Protein AF-A0A8J2ECV4-F1 (afdb_monomer)

InterPro domains:
  IPR008914 Phosphatidylethanolamine-binding protein [PF01161] (31-148)
  IPR035810 Phosphatidylethanolamine-binding protein, eukaryotic [PTHR11362] (4-151)
  IPR035810 Phosphatidylethanolamine-binding protein, eukaryotic [cd00866] (9-151)
  IPR036610 PEBP-like superfamily [G3DSA:3.90.280.10] (1-155)
  IPR036610 PEBP-like superfamily [SSF49777] (5-151)

Mean predicted aligned error: 6.34 Å

Solvent-accessible surface area (backbone atoms only — not comparable to full-atom values): 9700 Å² total; per-residue (Å²): 109,96,61,80,45,86,38,77,42,48,36,23,45,83,91,46,68,63,58,77,53,43,77,50,52,48,81,60,39,63,56,82,62,51,66,54,73,94,68,59,89,96,44,25,27,34,42,42,32,32,30,59,22,73,75,12,54,91,50,62,87,59,45,25,27,58,27,26,32,32,31,58,16,49,83,45,65,89,72,22,50,74,43,28,56,76,48,51,74,76,56,51,88,91,29,47,58,30,42,36,45,35,38,32,30,58,41,92,52,86,71,90,76,85,72,64,42,98,42,80,79,46,55,76,74,21,48,60,33,47,72,50,58,52,29,59,75,70,65,34,66,72,39,55,21,25,40,28,31,25,37,46,61,65,61,97,84,66,93,65,90,86,63,79,77,75,77,77,117

Organism: Cotesia congregata (NCBI:txid51543)

Sequence (169 aa):
MNSAPKDELTVSYGNDKMMMGNNFTLLKTISRPEVSYEFQKDEYYALVLLDADPFSEKCPFGGEFLMWLIVNIRDKVRNGEEIVGYQCPFPLPGTGTHRYPILLYKQPKKISFDERSDSPFDIDSRLFFSVKSFAKKYNLDDPIAGNYFTVGFNLPFFNGNFNITELLQ

Radius of gyration: 15.91 Å; Cα contacts (8 Å, |Δi|>4): 360; chains: 1; bounding box: 41×34×40 Å

Secondary structure (DSSP, 8-state):
--S--SEE-EEEETTEEP-TT-B--GGGGSSPPEEE----TT-EEEEEEEES-SS-TT--TT-BEEEEEEEEESSSGGGSEEEE------PPTTS-EEEEEEEEEEESS--------SSTT-HHHHTTB-HHHHHHHTT--S-SEEEEEEEE---TT--S---GGGG--

Structure (mmCIF, N/CA/C/O backbone):
data_AF-A0A8J2ECV4-F1
#
_entry.id   AF-A0A8J2ECV4-F1
#
loop_
_atom_site.group_PDB
_atom_site.id
_atom_site.type_symbol
_atom_site.label_atom_id
_atom_site.label_alt_id
_atom_site.label_comp_id
_atom_site.label_asym_id
_atom_site.label_entity_id
_atom_site.label_seq_id
_atom_site.pdbx_PDB_ins_code
_atom_site.Cartn_x
_atom_site.Cartn_y
_atom_site.Cartn_z
_atom_site.occupancy
_atom_site.B_iso_or_equiv
_atom_site.auth_seq_id
_atom_site.auth_comp_id
_atom_site.auth_asym_id
_atom_site.auth_atom_id
_atom_site.pdbx_PDB_model_num
ATOM 1 N N . MET A 1 1 ? -10.250 -9.576 -3.693 1.00 50.84 1 MET A N 1
ATOM 2 C CA . MET A 1 1 ? -11.366 -8.624 -3.844 1.00 50.84 1 MET A CA 1
ATOM 3 C C . MET A 1 1 ? -12.555 -9.327 -4.456 1.00 50.84 1 MET A C 1
ATOM 5 O O . MET A 1 1 ? -12.343 -10.167 -5.326 1.00 50.84 1 MET A O 1
ATOM 9 N N . ASN A 1 2 ? -13.763 -8.990 -4.007 1.00 53.84 2 ASN A N 1
ATOM 10 C CA . ASN A 1 2 ? -14.971 -9.222 -4.801 1.00 53.84 2 ASN A CA 1
ATOM 11 C C . ASN A 1 2 ? -15.468 -7.918 -5.468 1.00 53.84 2 ASN A C 1
ATOM 13 O O . ASN A 1 2 ? -16.342 -7.996 -6.326 1.00 53.84 2 ASN A O 1
ATOM 17 N N . SER A 1 3 ? -14.869 -6.757 -5.145 1.00 68.75 3 SER A N 1
ATOM 18 C CA . SER A 1 3 ? -15.278 -5.438 -5.658 1.00 68.75 3 SER A CA 1
ATOM 19 C C . SER A 1 3 ? -14.100 -4.456 -5.730 1.00 68.75 3 SER A C 1
ATOM 21 O O . SER A 1 3 ? -13.227 -4.499 -4.864 1.00 68.75 3 SER A O 1
ATOM 23 N N . ALA A 1 4 ? -14.085 -3.555 -6.720 1.00 77.81 4 ALA A N 1
ATOM 24 C CA . ALA A 1 4 ? -13.216 -2.371 -6.716 1.00 77.81 4 ALA A CA 1
ATOM 25 C C . ALA A 1 4 ? -13.640 -1.387 -5.601 1.00 77.81 4 ALA A C 1
ATOM 27 O O . ALA A 1 4 ? -14.829 -1.368 -5.259 1.00 77.81 4 ALA A O 1
ATOM 28 N N . PRO A 1 5 ? -12.718 -0.577 -5.040 1.00 84.56 5 PRO A N 1
ATOM 29 C CA . PRO A 1 5 ? -13.085 0.472 -4.094 1.00 84.56 5 PRO A CA 1
ATOM 30 C C . PRO A 1 5 ? -14.081 1.448 -4.725 1.00 84.56 5 PRO A C 1
ATOM 32 O O . PRO A 1 5 ? -14.026 1.703 -5.929 1.00 84.56 5 PRO A O 1
ATOM 35 N N . LYS A 1 6 ? -14.993 1.985 -3.912 1.00 79.94 6 LYS A N 1
ATOM 36 C CA . LYS A 1 6 ? -16.003 2.945 -4.383 1.00 79.94 6 LYS A CA 1
ATOM 37 C C . LYS A 1 6 ? -15.462 4.368 -4.436 1.00 79.94 6 LYS A C 1
ATOM 39 O O . LYS A 1 6 ? -15.848 5.115 -5.331 1.00 79.94 6 LYS A O 1
ATOM 44 N N . ASP A 1 7 ? -14.558 4.694 -3.517 1.00 93.12 7 ASP A N 1
ATOM 45 C CA . ASP A 1 7 ? -13.970 6.020 -3.402 1.00 93.12 7 ASP A CA 1
ATOM 46 C C . ASP A 1 7 ? -12.526 6.040 -3.919 1.00 93.12 7 ASP A C 1
ATOM 48 O O . ASP A 1 7 ? -11.789 5.049 -3.865 1.00 93.12 7 ASP A O 1
ATOM 52 N N . GLU A 1 8 ? -12.106 7.194 -4.431 1.00 94.50 8 GLU A N 1
ATOM 53 C CA . GLU A 1 8 ? -10.734 7.407 -4.878 1.00 94.50 8 GLU A CA 1
ATOM 54 C C . GLU A 1 8 ? -9.860 7.885 -3.715 1.00 94.50 8 GLU A C 1
ATOM 56 O O . GLU A 1 8 ? -10.163 8.872 -3.042 1.00 94.50 8 GLU A O 1
ATOM 61 N N . LEU A 1 9 ? -8.731 7.210 -3.503 1.00 96.31 9 LEU A N 1
ATOM 62 C CA . LEU A 1 9 ? -7.729 7.643 -2.535 1.00 96.31 9 LEU A CA 1
ATOM 63 C C . LEU A 1 9 ? -6.909 8.806 -3.111 1.00 96.31 9 LEU A C 1
ATOM 65 O O . LEU A 1 9 ? -6.387 8.714 -4.227 1.00 96.31 9 LEU A O 1
ATOM 69 N N . THR A 1 10 ? -6.742 9.886 -2.343 1.00 97.62 10 THR A N 1
ATOM 70 C CA . THR A 1 10 ? -5.900 11.010 -2.767 1.00 97.62 10 THR A CA 1
ATOM 71 C C . THR A 1 10 ? -4.447 10.711 -2.435 1.00 97.62 10 THR A C 1
ATOM 73 O O . THR A 1 10 ? -4.069 10.607 -1.270 1.00 97.62 10 THR A O 1
ATOM 76 N N . VAL A 1 11 ? -3.635 10.567 -3.481 1.00 97.75 11 VAL A N 1
ATOM 77 C CA . VAL A 1 11 ? -2.222 10.198 -3.376 1.00 97.75 11 VAL A CA 1
ATOM 78 C C . VAL A 1 11 ? -1.387 11.125 -4.249 1.00 97.75 11 VAL A C 1
ATOM 80 O O . VAL A 1 11 ? -1.782 11.418 -5.379 1.00 97.75 11 VAL A O 1
ATOM 83 N N . SER A 1 12 ? -0.238 11.582 -3.757 1.00 97.56 12 SER A N 1
ATOM 84 C CA . SER A 1 12 ? 0.703 12.388 -4.536 1.00 97.56 12 SER A CA 1
ATOM 85 C C . SER A 1 12 ? 2.156 11.994 -4.294 1.00 97.56 12 SER A C 1
ATOM 87 O O . SER A 1 12 ? 2.568 11.684 -3.178 1.00 97.56 12 SER A O 1
ATOM 89 N N . TYR A 1 13 ? 2.954 12.048 -5.356 1.00 95.50 13 TYR A N 1
ATOM 90 C CA . TYR A 1 13 ? 4.409 11.973 -5.279 1.00 95.50 13 TYR A CA 1
ATOM 91 C C . TYR A 1 13 ? 4.969 13.382 -5.490 1.00 95.50 13 TYR A C 1
ATOM 93 O O . TYR A 1 13 ? 5.028 13.891 -6.613 1.00 95.50 13 TYR A O 1
ATOM 101 N N . GLY A 1 14 ? 5.339 14.055 -4.397 1.00 93.06 14 GLY A N 1
ATOM 102 C CA . GLY A 1 14 ? 5.623 15.491 -4.423 1.00 93.06 14 GLY A CA 1
ATOM 103 C C . GLY A 1 14 ? 4.392 16.278 -4.887 1.00 93.06 14 GLY A C 1
ATOM 104 O O . GLY A 1 14 ? 3.307 16.109 -4.342 1.00 93.06 14 GLY A O 1
ATOM 105 N N . ASN A 1 15 ? 4.551 17.102 -5.925 1.00 93.62 15 ASN A N 1
ATOM 106 C CA . ASN A 1 15 ? 3.466 17.932 -6.464 1.00 93.62 15 ASN A CA 1
ATOM 107 C C . ASN A 1 15 ? 2.537 17.197 -7.447 1.00 93.62 15 ASN A C 1
ATOM 109 O O . ASN A 1 15 ? 1.534 17.768 -7.870 1.00 93.62 15 ASN A O 1
ATOM 113 N N . ASP A 1 16 ? 2.859 15.957 -7.826 1.00 95.31 16 ASP A N 1
ATOM 114 C CA . ASP A 1 16 ? 2.119 15.252 -8.870 1.00 95.31 16 ASP A CA 1
ATOM 115 C C . ASP A 1 16 ? 1.118 14.287 -8.242 1.00 95.31 16 ASP A C 1
ATOM 117 O O . ASP A 1 16 ? 1.485 13.371 -7.500 1.00 95.31 16 ASP A O 1
ATOM 121 N N . LYS A 1 17 ? -0.160 14.492 -8.558 1.00 96.38 17 LYS A N 1
ATOM 122 C CA . LYS A 1 17 ? -1.257 13.661 -8.068 1.00 96.38 17 LYS A CA 1
ATOM 123 C C . LYS A 1 17 ? -1.346 12.356 -8.863 1.00 96.38 17 LYS A C 1
ATOM 125 O O . LYS A 1 17 ? -1.176 12.341 -10.081 1.00 96.38 17 LYS A O 1
ATOM 130 N N . MET A 1 18 ? -1.661 11.270 -8.172 1.00 96.19 18 MET A N 1
ATOM 131 C CA . MET A 1 18 ? -2.105 10.023 -8.778 1.00 96.19 18 MET A CA 1
ATOM 132 C C . MET A 1 18 ? -3.511 10.194 -9.369 1.00 96.19 18 MET A C 1
ATOM 134 O O . MET A 1 18 ? -4.393 10.772 -8.736 1.00 96.19 18 MET A O 1
ATOM 138 N N . MET A 1 19 ? -3.700 9.717 -10.594 1.00 94.00 19 MET A N 1
ATOM 139 C CA . MET A 1 19 ? -4.928 9.833 -11.378 1.00 94.00 19 MET A CA 1
ATOM 140 C C . MET A 1 19 ? -5.182 8.502 -12.089 1.00 94.00 19 MET A C 1
ATOM 142 O O . MET A 1 19 ? -4.874 8.374 -13.274 1.00 94.00 19 MET A O 1
ATOM 146 N N . MET A 1 20 ? -5.674 7.506 -11.347 1.00 93.06 20 MET A N 1
ATOM 147 C CA . MET A 1 20 ? -6.182 6.219 -11.844 1.00 93.06 20 MET A CA 1
ATOM 148 C C . MET A 1 20 ? -5.454 5.684 -13.088 1.00 93.06 20 MET A C 1
ATOM 150 O O . MET A 1 20 ? -6.014 5.611 -14.183 1.00 93.06 20 MET A O 1
ATOM 154 N N . GLY A 1 21 ? -4.192 5.297 -12.901 1.00 93.69 21 GLY A N 1
ATOM 155 C CA . GLY A 1 21 ? -3.360 4.657 -13.922 1.00 93.69 21 GLY A CA 1
ATOM 156 C C . GLY A 1 21 ? -2.353 5.568 -14.616 1.00 93.69 21 GLY A C 1
ATOM 157 O O . GLY A 1 21 ? -1.611 5.090 -15.477 1.00 93.69 21 GLY A O 1
ATOM 158 N N . ASN A 1 22 ? -2.267 6.847 -14.237 1.00 95.50 22 ASN A N 1
ATOM 159 C CA . ASN A 1 22 ? -1.218 7.726 -14.748 1.00 95.50 22 ASN A CA 1
ATOM 160 C C . ASN A 1 22 ? 0.183 7.141 -14.494 1.00 95.50 22 ASN A C 1
ATOM 162 O O . ASN A 1 22 ? 0.430 6.432 -13.515 1.00 95.50 22 ASN A O 1
ATOM 166 N N . ASN A 1 23 ? 1.102 7.438 -15.409 1.00 95.56 23 ASN A N 1
ATOM 167 C CA . ASN A 1 23 ? 2.467 6.949 -15.322 1.00 95.56 23 ASN A CA 1
ATOM 168 C C . ASN A 1 23 ? 3.315 7.845 -14.414 1.00 95.56 23 ASN A C 1
ATOM 170 O O . ASN A 1 23 ? 3.256 9.072 -14.516 1.00 95.56 23 ASN A O 1
ATOM 174 N N . PHE A 1 24 ? 4.142 7.220 -13.580 1.00 94.62 24 PHE A N 1
ATOM 175 C CA . PHE A 1 24 ? 5.229 7.877 -12.866 1.00 94.62 24 PHE A CA 1
ATOM 176 C C . PHE A 1 24 ? 6.582 7.314 -13.305 1.00 94.62 24 PHE A C 1
ATOM 178 O O . PHE A 1 24 ? 6.702 6.162 -13.719 1.00 94.62 24 PHE A O 1
ATOM 185 N N . THR A 1 25 ? 7.625 8.136 -13.188 1.00 91.00 25 THR A N 1
ATOM 186 C CA . THR A 1 25 ? 9.007 7.688 -13.389 1.00 91.00 25 THR A CA 1
ATOM 187 C C . THR A 1 25 ? 9.560 7.060 -12.112 1.00 91.00 25 THR A C 1
ATOM 189 O O . THR A 1 25 ? 9.172 7.450 -11.011 1.00 91.00 25 THR A O 1
ATOM 192 N N . LEU A 1 26 ? 10.536 6.155 -12.253 1.00 89.62 26 LEU A N 1
ATOM 193 C CA . LEU A 1 26 ? 11.223 5.510 -11.122 1.00 89.62 26 LEU A CA 1
ATOM 194 C C . LEU A 1 26 ? 11.724 6.530 -10.091 1.00 89.62 26 LEU A C 1
ATOM 196 O O . LEU A 1 26 ? 11.492 6.390 -8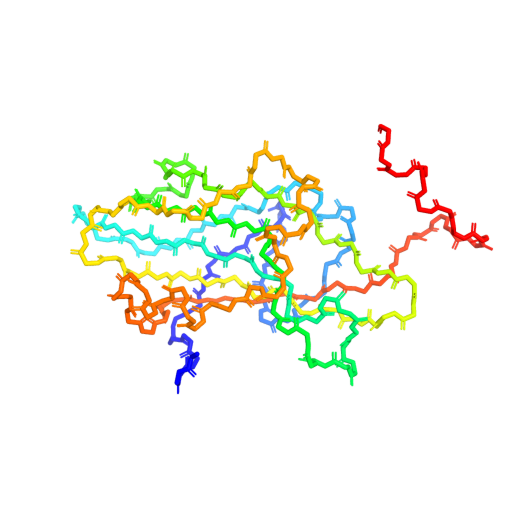.893 1.00 89.62 26 LEU A O 1
ATOM 200 N N . LEU A 1 27 ? 12.360 7.604 -10.573 1.00 89.81 27 LEU A N 1
ATOM 201 C CA . LEU A 1 27 ? 12.911 8.665 -9.726 1.00 89.81 27 LEU A CA 1
ATOM 202 C C . LEU A 1 27 ? 11.832 9.384 -8.911 1.00 89.81 27 LEU A C 1
ATOM 204 O O . LEU A 1 27 ? 12.072 9.773 -7.770 1.00 89.81 27 LEU A O 1
ATOM 208 N N . LYS A 1 28 ? 10.635 9.551 -9.481 1.00 91.75 28 LYS A N 1
ATOM 209 C CA . LYS A 1 28 ? 9.514 10.209 -8.804 1.00 91.75 28 LYS A CA 1
ATOM 210 C C . LYS A 1 28 ? 9.000 9.388 -7.624 1.00 91.75 28 LYS A C 1
ATOM 212 O O . LYS A 1 28 ? 8.504 9.957 -6.657 1.00 91.75 28 LYS A O 1
ATOM 217 N N . THR A 1 29 ? 9.149 8.070 -7.703 1.00 93.75 29 THR A N 1
ATOM 218 C CA . THR A 1 29 ? 8.605 7.114 -6.740 1.00 93.75 29 THR A CA 1
ATOM 219 C C . THR A 1 29 ? 9.640 6.606 -5.736 1.00 93.75 29 THR A C 1
ATOM 221 O O . THR A 1 29 ? 9.330 5.701 -4.966 1.00 93.75 29 THR A O 1
ATOM 224 N N . ILE A 1 30 ? 10.858 7.166 -5.710 1.00 92.06 30 ILE A N 1
ATOM 225 C CA . ILE A 1 30 ? 11.890 6.818 -4.711 1.00 92.06 30 ILE A CA 1
ATOM 226 C C . ILE A 1 30 ? 11.375 7.085 -3.294 1.00 92.06 30 ILE A C 1
ATOM 228 O O . ILE A 1 30 ? 11.494 6.240 -2.408 1.00 92.06 30 ILE A O 1
ATOM 232 N N . SER A 1 31 ? 10.781 8.258 -3.088 1.00 93.19 31 SER A N 1
ATOM 233 C CA . SER A 1 31 ? 10.201 8.648 -1.806 1.00 93.19 31 SER A CA 1
ATOM 234 C C . SER A 1 31 ? 8.765 8.156 -1.679 1.00 93.19 31 SER A C 1
ATOM 236 O O . SER A 1 31 ? 8.048 8.035 -2.671 1.00 93.19 31 SER A O 1
ATOM 238 N N . ARG A 1 32 ? 8.334 7.926 -0.436 1.00 95.50 32 ARG A N 1
ATOM 239 C CA . ARG A 1 32 ? 6.950 7.562 -0.098 1.00 95.50 32 ARG A CA 1
ATOM 240 C C . ARG A 1 32 ? 5.978 8.629 -0.618 1.00 95.50 32 ARG A C 1
ATOM 242 O O . ARG A 1 32 ? 6.305 9.816 -0.520 1.00 95.50 32 ARG A O 1
ATOM 249 N N . PRO A 1 33 ? 4.792 8.242 -1.111 1.00 97.00 33 PRO A N 1
ATOM 250 C CA . PRO A 1 33 ? 3.783 9.215 -1.479 1.00 97.00 33 PRO A CA 1
ATOM 251 C C . PRO A 1 33 ? 3.143 9.846 -0.238 1.00 97.00 33 PRO A C 1
ATOM 253 O O . PRO A 1 33 ? 3.094 9.249 0.843 1.00 97.00 33 PRO A O 1
ATOM 256 N N . GLU A 1 34 ? 2.587 11.037 -0.412 1.00 97.62 34 GLU A N 1
ATOM 257 C CA . GLU A 1 34 ? 1.624 11.591 0.528 1.00 97.62 34 GLU A CA 1
ATOM 258 C C . GLU A 1 34 ? 0.249 10.996 0.237 1.00 97.62 34 GLU A C 1
ATOM 260 O O . GLU A 1 34 ? -0.154 10.864 -0.917 1.00 97.62 34 GLU A O 1
ATOM 265 N N . VAL A 1 35 ? -0.466 10.615 1.294 1.00 97.88 35 VAL A N 1
ATOM 266 C CA . VAL A 1 35 ? -1.779 9.977 1.197 1.00 97.88 35 VAL A CA 1
ATOM 267 C C . VAL A 1 35 ? -2.740 10.699 2.126 1.00 97.88 35 VAL A C 1
ATOM 269 O O . VAL A 1 35 ? -2.463 10.857 3.320 1.00 97.88 35 VAL A O 1
ATOM 272 N N . SER A 1 36 ? -3.880 11.109 1.583 1.00 95.69 36 SER A N 1
ATOM 273 C CA . SER A 1 36 ? -4.981 11.707 2.326 1.00 95.69 36 SER A CA 1
ATOM 274 C C . SER A 1 36 ? -6.295 10.999 2.013 1.00 95.69 36 SER A C 1
ATOM 276 O O . SER A 1 36 ? -6.538 10.515 0.905 1.00 95.69 36 SER A O 1
ATOM 278 N N . TYR A 1 37 ? -7.130 10.900 3.040 1.00 95.44 37 TYR A N 1
ATOM 279 C CA . TYR A 1 37 ? -8.419 10.231 2.993 1.00 95.44 37 TYR A CA 1
ATOM 280 C C . TYR A 1 37 ? -9.345 10.830 4.050 1.00 95.44 37 TYR A C 1
ATOM 282 O O . TYR A 1 37 ? -8.887 11.451 5.014 1.00 95.44 37 TYR A O 1
ATOM 290 N N . GLU A 1 38 ? -10.648 10.650 3.866 1.00 94.38 38 GLU A N 1
ATOM 291 C CA . GLU A 1 38 ? -11.629 11.003 4.886 1.00 94.38 38 GLU A CA 1
ATOM 292 C C . GLU A 1 38 ? -11.640 9.932 5.976 1.00 94.38 38 GLU A C 1
ATOM 294 O O . GLU A 1 38 ? -11.831 8.748 5.700 1.00 94.38 38 GLU A O 1
ATOM 299 N N . PHE A 1 39 ? -11.425 10.349 7.221 1.00 94.44 39 PHE A N 1
ATOM 300 C CA . PHE A 1 39 ? -11.404 9.455 8.372 1.00 94.44 39 PHE A CA 1
ATOM 301 C C . PHE A 1 39 ? -12.473 9.846 9.382 1.00 94.44 39 PHE A C 1
ATOM 303 O O . PHE A 1 39 ? -12.838 11.016 9.528 1.00 94.44 39 PHE A O 1
ATOM 310 N N . GLN A 1 40 ? -12.947 8.854 10.123 1.00 95.69 40 GLN A N 1
ATOM 311 C CA . GLN A 1 40 ? -13.829 9.059 11.259 1.00 95.69 40 GLN A CA 1
ATOM 312 C C . GLN A 1 40 ? -13.018 8.976 12.549 1.00 95.69 40 GLN A C 1
ATOM 314 O O . GLN A 1 40 ? -12.035 8.238 12.663 1.00 95.69 40 GLN A O 1
ATOM 319 N N . LYS A 1 41 ? -13.422 9.774 13.537 1.00 93.81 41 LYS A N 1
ATOM 320 C CA . LYS A 1 41 ? -12.780 9.769 14.848 1.00 93.81 41 LYS A CA 1
ATOM 321 C C . LYS A 1 41 ? -12.918 8.379 15.481 1.00 93.81 41 LYS A C 1
ATOM 323 O O . LYS A 1 41 ? -13.972 7.764 15.387 1.00 93.81 41 LYS A O 1
ATOM 328 N N . ASP A 1 42 ? -11.855 7.930 16.146 1.00 91.81 42 ASP A N 1
ATOM 329 C CA . ASP A 1 42 ? -11.788 6.660 16.884 1.00 91.81 42 ASP A CA 1
ATOM 330 C C . ASP A 1 42 ? -11.860 5.386 16.012 1.00 91.81 42 ASP A C 1
ATOM 332 O O . ASP A 1 42 ? -11.940 4.277 16.541 1.00 91.81 42 ASP A O 1
ATOM 336 N N . GLU A 1 43 ? -11.740 5.522 14.688 1.00 96.62 43 GLU A N 1
ATOM 337 C CA . GLU A 1 43 ? -11.616 4.396 13.757 1.00 96.62 43 GLU A CA 1
ATOM 338 C C . GLU A 1 43 ? -10.159 4.073 13.412 1.00 96.62 43 GLU A C 1
ATOM 340 O O . GLU A 1 43 ? -9.246 4.877 13.622 1.00 96.62 43 GLU A O 1
ATOM 345 N N . TYR A 1 44 ? -9.953 2.866 12.884 1.00 98.00 44 TYR A N 1
ATOM 346 C CA . TYR A 1 44 ? -8.652 2.360 12.469 1.00 98.00 44 TYR A CA 1
ATOM 347 C C . TYR A 1 44 ? -8.674 1.973 10.994 1.00 98.00 44 TYR A C 1
ATOM 349 O O . TYR A 1 44 ? -9.664 1.426 10.507 1.00 98.00 44 TYR A O 1
ATOM 357 N N . TYR A 1 45 ? -7.560 2.194 10.305 1.00 98.12 45 TYR A N 1
ATOM 358 C CA . TYR A 1 45 ? -7.412 1.900 8.885 1.00 98.12 45 TYR A CA 1
ATOM 359 C C . TYR A 1 45 ? -6.091 1.188 8.593 1.00 98.12 45 TYR A C 1
ATOM 361 O O . TYR A 1 45 ? -5.107 1.353 9.319 1.00 98.12 45 TYR A O 1
ATOM 369 N N . ALA A 1 46 ? -6.084 0.428 7.500 1.00 98.00 46 ALA A N 1
ATOM 370 C CA . ALA A 1 46 ? -4.898 -0.187 6.924 1.00 98.00 46 ALA A CA 1
ATOM 371 C C . ALA A 1 46 ? -4.705 0.289 5.481 1.00 98.00 46 ALA A C 1
ATOM 373 O O . ALA A 1 46 ? -5.642 0.272 4.685 1.00 98.00 46 ALA A O 1
ATOM 374 N N . LEU A 1 47 ? -3.487 0.705 5.155 1.00 98.19 47 LEU A N 1
ATOM 375 C CA . LEU A 1 47 ? -3.057 1.115 3.828 1.00 98.19 47 LEU A CA 1
ATOM 376 C C . LEU A 1 47 ? -2.121 0.052 3.256 1.00 98.19 47 LEU A C 1
ATOM 378 O O . LEU A 1 47 ? -1.133 -0.311 3.896 1.00 98.19 47 LEU A O 1
ATOM 382 N N . VAL A 1 48 ? -2.417 -0.403 2.042 1.00 97.81 48 VAL A N 1
ATOM 383 C CA . VAL A 1 48 ? -1.646 -1.429 1.335 1.00 97.81 48 VAL A CA 1
ATOM 384 C C . VAL A 1 48 ? -1.244 -0.893 -0.034 1.00 97.81 48 VAL A C 1
ATOM 386 O O . VAL A 1 48 ? -2.116 -0.503 -0.804 1.00 97.81 48 VAL A O 1
ATOM 389 N N . LEU A 1 49 ? 0.051 -0.889 -0.351 1.00 97.75 49 LEU A N 1
ATOM 390 C CA . LEU A 1 49 ? 0.569 -0.669 -1.705 1.00 97.75 49 LEU A CA 1
ATOM 391 C C . LEU A 1 49 ? 1.160 -1.975 -2.226 1.00 97.75 49 LEU A C 1
ATOM 393 O O . LEU A 1 49 ? 1.939 -2.629 -1.528 1.00 97.75 49 LEU A O 1
ATOM 397 N N . LEU A 1 50 ? 0.821 -2.324 -3.461 1.00 96.44 50 LEU A N 1
ATOM 398 C CA . LEU A 1 50 ? 1.227 -3.573 -4.097 1.00 96.44 50 LEU A CA 1
ATOM 399 C C . LEU A 1 50 ? 1.895 -3.297 -5.443 1.00 96.44 50 LEU A C 1
ATOM 401 O O . LEU A 1 50 ? 1.621 -2.272 -6.058 1.00 96.44 50 LEU A O 1
ATOM 405 N N . ASP A 1 51 ? 2.715 -4.230 -5.914 1.00 95.31 51 ASP A N 1
ATOM 406 C CA . ASP A 1 51 ? 2.954 -4.448 -7.342 1.00 95.31 51 ASP A CA 1
ATOM 407 C C . ASP A 1 51 ? 2.029 -5.589 -7.782 1.00 95.31 51 ASP A C 1
ATOM 409 O O . ASP A 1 51 ? 2.110 -6.702 -7.252 1.00 95.31 51 ASP A O 1
ATOM 413 N N . ALA A 1 52 ? 1.105 -5.297 -8.695 1.00 94.06 52 ALA A N 1
ATOM 414 C CA . ALA A 1 52 ? 0.155 -6.278 -9.216 1.00 94.06 52 ALA A CA 1
ATOM 415 C C . ALA A 1 52 ? 0.754 -7.162 -10.321 1.00 94.06 52 ALA A C 1
ATOM 417 O O . ALA A 1 52 ? 0.131 -8.148 -10.712 1.00 94.06 52 ALA A O 1
ATOM 418 N N . ASP A 1 53 ? 1.935 -6.808 -10.830 1.00 92.69 53 ASP A N 1
ATOM 419 C CA . ASP A 1 53 ? 2.559 -7.423 -11.995 1.00 92.69 53 ASP A CA 1
ATOM 420 C C . ASP A 1 53 ? 4.032 -7.818 -11.730 1.0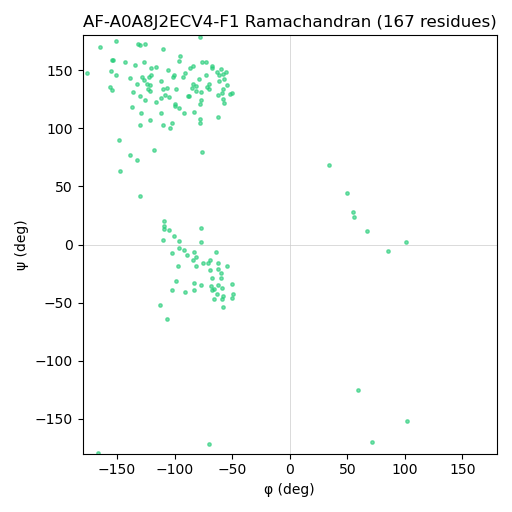0 92.69 53 ASP A C 1
ATOM 422 O O . ASP A 1 53 ? 4.865 -7.655 -12.622 1.00 92.69 53 ASP A O 1
ATOM 426 N N . PRO A 1 54 ? 4.404 -8.382 -10.557 1.00 87.56 54 PRO A N 1
ATOM 427 C CA . PRO A 1 54 ? 5.797 -8.420 -10.087 1.00 87.56 54 PRO A CA 1
ATOM 428 C C . PRO A 1 54 ? 6.769 -9.202 -10.984 1.00 87.56 54 PRO A C 1
ATOM 430 O O . PRO A 1 54 ? 7.976 -8.975 -10.929 1.00 87.56 54 PRO A O 1
ATOM 433 N N . PHE A 1 55 ? 6.263 -10.109 -11.824 1.00 86.12 55 PHE A N 1
ATOM 434 C CA . PHE A 1 55 ? 7.069 -10.857 -12.795 1.00 86.12 55 PHE A CA 1
ATOM 435 C C . PHE A 1 55 ? 6.939 -10.318 -14.222 1.00 86.12 55 PHE A C 1
ATOM 437 O O . PHE A 1 55 ? 7.913 -10.310 -14.972 1.00 86.12 55 PHE A O 1
ATOM 444 N N . SER A 1 56 ? 5.733 -9.918 -14.621 1.00 80.62 56 SER A N 1
ATOM 445 C CA . SER A 1 56 ? 5.453 -9.235 -15.880 1.00 80.62 56 SER A CA 1
ATOM 446 C C . SER A 1 56 ? 3.981 -8.854 -15.945 1.00 80.62 56 SER A C 1
ATOM 448 O O . SER A 1 56 ? 3.117 -9.643 -15.562 1.00 80.62 56 SER A O 1
ATOM 450 N N . GLU A 1 57 ? 3.700 -7.730 -16.600 1.00 78.69 57 GLU A N 1
ATOM 451 C CA . GLU A 1 57 ? 2.353 -7.322 -17.021 1.00 78.69 57 GLU A CA 1
ATOM 452 C C . GLU A 1 57 ? 1.606 -8.435 -17.787 1.00 78.69 57 GLU A C 1
ATOM 454 O O . GLU A 1 57 ? 0.391 -8.589 -17.683 1.00 78.69 57 GLU A O 1
ATOM 459 N N . LYS A 1 58 ? 2.336 -9.253 -18.559 1.00 78.12 58 LYS A N 1
ATOM 460 C CA . LYS A 1 58 ? 1.766 -10.325 -19.393 1.00 78.12 58 LYS A CA 1
ATOM 461 C C . LYS A 1 58 ? 1.642 -11.666 -18.667 1.00 78.12 58 LYS A C 1
ATOM 463 O O . LYS A 1 58 ? 1.056 -12.594 -19.223 1.00 78.12 58 LYS A O 1
ATOM 468 N N . CYS A 1 59 ? 2.207 -11.793 -17.466 1.00 69.69 59 CYS A N 1
ATOM 469 C CA . CYS A 1 59 ? 2.266 -13.047 -16.716 1.00 69.69 59 CYS A CA 1
ATOM 470 C C . CYS A 1 59 ? 1.839 -12.835 -15.249 1.00 69.69 59 CYS A C 1
ATOM 472 O O . CYS A 1 59 ? 2.671 -12.902 -14.344 1.00 69.69 59 CYS A O 1
ATOM 474 N N . PRO A 1 60 ? 0.536 -12.625 -14.982 1.00 64.31 60 PRO A N 1
ATOM 475 C CA . PRO A 1 60 ? 0.024 -12.306 -13.644 1.00 64.31 60 PRO A CA 1
ATOM 476 C C . PRO A 1 60 ? -0.067 -13.525 -12.699 1.00 64.31 60 PRO A C 1
ATOM 478 O O . PRO A 1 60 ? -0.740 -13.478 -11.674 1.00 64.31 60 PRO A O 1
ATOM 481 N N . PHE A 1 61 ? 0.562 -14.656 -13.031 1.00 62.16 61 PHE A N 1
ATOM 482 C CA . PHE A 1 61 ? 0.358 -15.940 -12.342 1.00 62.16 61 PHE A CA 1
ATOM 483 C C . PHE A 1 61 ? 1.066 -16.060 -10.977 1.00 62.16 61 PHE A C 1
ATOM 485 O O . PHE A 1 61 ? 0.990 -17.110 -10.344 1.00 62.16 61 PHE A O 1
ATOM 492 N N . GLY A 1 6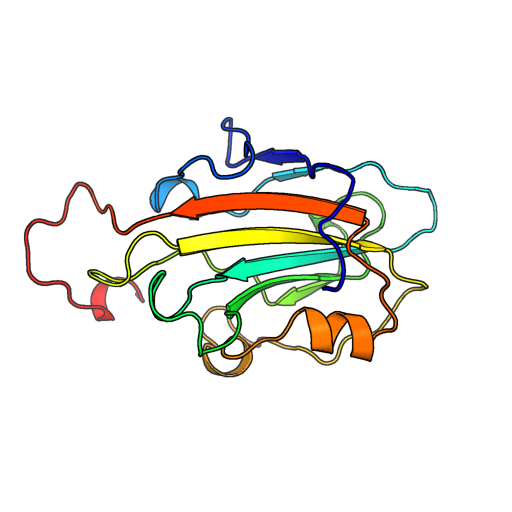2 ? 1.749 -15.009 -10.514 1.00 64.94 62 GLY A N 1
ATOM 493 C CA . GLY A 1 62 ? 2.656 -15.051 -9.363 1.00 64.94 62 GLY A CA 1
ATOM 494 C C . GLY A 1 62 ? 2.182 -14.338 -8.093 1.00 64.94 62 GLY A C 1
ATOM 495 O O . GLY A 1 62 ? 2.991 -14.127 -7.198 1.00 64.94 62 GLY A O 1
ATOM 496 N N . GLY A 1 63 ? 0.906 -13.955 -7.995 1.00 82.81 63 GLY A N 1
ATOM 497 C CA . GLY A 1 63 ? 0.420 -13.144 -6.872 1.00 82.81 63 GLY A CA 1
ATOM 498 C C . GLY A 1 63 ? 0.922 -11.699 -6.923 1.00 82.81 63 GLY A C 1
ATOM 499 O O . GLY A 1 63 ? 1.468 -11.256 -7.933 1.00 82.81 63 GLY A O 1
ATOM 500 N N . GLU A 1 64 ? 0.701 -10.963 -5.838 1.00 92.31 64 GLU A N 1
ATOM 501 C CA . GLU A 1 64 ? 1.139 -9.574 -5.705 1.00 92.31 64 GLU A CA 1
ATOM 502 C C . GLU A 1 64 ? 2.479 -9.499 -4.957 1.00 92.31 64 GLU A C 1
ATOM 504 O O . GLU A 1 64 ? 2.831 -10.402 -4.195 1.00 92.31 64 GLU A O 1
ATOM 509 N N . PHE A 1 65 ? 3.219 -8.406 -5.133 1.00 93.38 65 PHE A N 1
ATOM 510 C CA . PHE A 1 65 ? 4.356 -8.087 -4.269 1.00 93.38 65 PHE A CA 1
ATOM 511 C C . PHE A 1 65 ? 3.980 -6.962 -3.308 1.00 93.38 65 PHE A C 1
ATOM 513 O O . PHE A 1 65 ? 3.506 -5.905 -3.728 1.00 93.38 65 PHE A O 1
ATOM 520 N N . LEU A 1 66 ? 4.182 -7.173 -2.008 1.00 95.12 66 LEU A N 1
ATOM 521 C CA . LEU A 1 66 ? 3.837 -6.187 -0.986 1.00 95.12 66 LEU A CA 1
ATOM 522 C C . LEU A 1 66 ? 4.883 -5.062 -0.920 1.00 95.12 66 LEU A C 1
ATOM 524 O O . LEU A 1 66 ? 5.971 -5.226 -0.365 1.00 95.12 66 LEU A O 1
ATOM 528 N N . MET A 1 67 ? 4.540 -3.890 -1.456 1.00 95.38 67 MET A N 1
ATOM 529 C CA . MET A 1 67 ? 5.441 -2.732 -1.506 1.00 95.38 67 MET A CA 1
ATOM 530 C C . MET A 1 67 ? 5.424 -1.939 -0.197 1.00 95.38 67 MET A C 1
ATOM 532 O O . MET A 1 67 ? 6.464 -1.444 0.233 1.00 95.38 67 MET A O 1
ATOM 536 N N . TRP A 1 68 ? 4.252 -1.786 0.428 1.00 96.38 68 TRP A N 1
ATOM 537 C CA . TRP A 1 68 ? 4.076 -0.999 1.652 1.00 96.38 68 TRP A CA 1
ATOM 538 C C . TRP A 1 68 ? 2.838 -1.461 2.423 1.00 96.38 68 TRP A C 1
ATOM 540 O O . TRP A 1 68 ? 1.776 -1.638 1.824 1.00 96.38 68 TRP A O 1
ATOM 550 N N . LEU A 1 69 ? 2.958 -1.613 3.743 1.00 96.75 69 LEU A N 1
ATOM 551 C CA . LEU A 1 69 ? 1.838 -1.919 4.632 1.00 96.75 69 LEU A CA 1
ATOM 552 C C . LEU A 1 69 ? 1.929 -1.072 5.896 1.00 96.75 69 LEU A C 1
ATOM 554 O O . LEU A 1 69 ? 2.863 -1.221 6.689 1.00 96.75 69 LEU A O 1
ATOM 558 N N . ILE A 1 70 ? 0.920 -0.233 6.107 1.00 97.31 70 ILE A N 1
ATOM 559 C CA . ILE A 1 70 ? 0.721 0.491 7.361 1.00 97.31 70 ILE A CA 1
ATOM 560 C C . ILE A 1 70 ? -0.657 0.149 7.894 1.00 97.31 70 ILE A C 1
ATOM 562 O O . ILE A 1 70 ? -1.640 0.183 7.161 1.00 97.31 70 ILE A O 1
ATOM 566 N N . VAL A 1 71 ? -0.735 -0.153 9.181 1.00 97.62 71 VAL A N 1
ATOM 567 C CA . VAL A 1 71 ? -1.970 -0.558 9.853 1.00 97.62 71 VAL A CA 1
ATOM 568 C C . VAL A 1 71 ? -2.243 0.329 11.056 1.00 97.62 71 VAL A C 1
ATOM 570 O O . VAL A 1 71 ? -1.416 1.155 11.442 1.00 97.62 71 VAL A O 1
ATOM 573 N N . ASN A 1 72 ? -3.414 0.168 11.668 1.00 97.56 72 ASN A N 1
ATOM 574 C CA . ASN A 1 72 ? -3.810 0.910 12.864 1.00 97.56 72 ASN A CA 1
ATOM 575 C C . ASN A 1 72 ? -3.719 2.443 12.692 1.00 97.56 72 ASN A C 1
ATOM 577 O O . ASN A 1 72 ? -3.533 3.176 13.667 1.00 97.56 72 ASN A O 1
ATOM 581 N N . ILE A 1 73 ? -3.874 2.931 11.458 1.00 97.94 73 ILE A N 1
ATOM 582 C CA . ILE A 1 73 ? -3.890 4.355 11.120 1.00 97.94 73 ILE A CA 1
ATOM 583 C C . ILE A 1 73 ? -5.179 4.959 11.676 1.00 97.94 73 ILE A C 1
ATOM 585 O O . ILE A 1 73 ? -6.231 4.343 11.550 1.00 97.94 73 ILE A O 1
ATOM 589 N N . ARG A 1 74 ? -5.123 6.158 12.266 1.00 95.44 74 ARG A N 1
ATOM 590 C CA . ARG A 1 74 ? -6.326 6.884 12.710 1.00 95.44 74 ARG A CA 1
ATOM 591 C C . ARG A 1 74 ? -6.640 8.069 11.806 1.00 95.44 74 ARG A C 1
ATOM 593 O O . ARG A 1 74 ? -7.661 8.075 11.135 1.00 95.44 74 ARG A O 1
ATOM 600 N N . ASP A 1 75 ? -5.737 9.044 11.775 1.00 94.25 75 ASP A N 1
ATOM 601 C CA . ASP A 1 75 ? -5.905 10.321 11.077 1.00 94.25 75 ASP A CA 1
ATOM 602 C C . ASP A 1 75 ? -4.952 10.474 9.883 1.00 94.25 75 ASP A C 1
ATOM 604 O O . ASP A 1 75 ? -5.365 10.781 8.770 1.00 94.25 75 ASP A O 1
ATOM 608 N N . LYS A 1 76 ? -3.653 10.267 10.110 1.00 94.88 76 LYS A N 1
ATOM 609 C CA . LYS A 1 76 ? -2.604 10.416 9.099 1.00 94.88 76 LYS A CA 1
ATOM 610 C C . LYS A 1 76 ? -1.866 9.108 8.955 1.00 94.88 76 LYS A C 1
ATOM 612 O O . LYS A 1 76 ? -1.467 8.525 9.958 1.00 94.88 76 LYS A O 1
ATOM 617 N N . VAL A 1 77 ? -1.577 8.718 7.717 1.00 96.00 77 VAL A N 1
ATOM 618 C CA . VAL A 1 77 ? -0.855 7.476 7.393 1.00 96.00 77 VAL A CA 1
ATOM 619 C C . VAL A 1 77 ? 0.430 7.317 8.213 1.00 96.00 77 VAL A C 1
ATOM 621 O O . VAL A 1 77 ? 0.660 6.267 8.798 1.00 96.00 77 VAL A O 1
ATOM 624 N N . ARG A 1 78 ? 1.211 8.391 8.375 1.00 93.94 78 ARG A N 1
ATOM 625 C CA . ARG A 1 78 ? 2.451 8.393 9.175 1.00 93.94 78 ARG A CA 1
ATOM 626 C C . ARG A 1 78 ? 2.277 8.092 10.674 1.00 93.94 78 ARG A C 1
ATOM 628 O O . ARG A 1 78 ? 3.270 7.863 11.349 1.00 93.94 78 ARG A O 1
ATOM 635 N N . ASN A 1 79 ? 1.056 8.180 11.200 1.00 94.38 79 ASN A N 1
ATOM 636 C CA . ASN A 1 79 ? 0.740 7.910 12.604 1.00 94.38 79 ASN A CA 1
ATOM 637 C C . ASN A 1 79 ? 0.329 6.443 12.833 1.00 94.38 79 ASN A C 1
ATOM 639 O O . ASN A 1 79 ? 0.070 6.067 13.976 1.00 94.38 79 ASN A O 1
ATOM 643 N N . GLY A 1 80 ? 0.206 5.646 11.767 1.00 96.44 80 GLY A N 1
ATOM 644 C CA . GLY A 1 80 ? -0.032 4.211 11.870 1.00 96.44 80 GLY A CA 1
ATOM 645 C C . GLY A 1 80 ? 1.229 3.425 12.223 1.00 96.44 80 GLY A C 1
ATOM 646 O O . GLY A 1 80 ? 2.325 3.966 12.364 1.00 96.44 80 GLY A O 1
ATOM 647 N N . GLU A 1 81 ? 1.055 2.119 12.350 1.00 95.88 81 GLU A N 1
ATOM 648 C CA . GLU A 1 81 ? 2.119 1.153 12.589 1.00 95.88 81 GLU A CA 1
ATOM 649 C C . GLU A 1 81 ? 2.610 0.629 11.229 1.00 95.88 81 GLU A C 1
ATOM 651 O O . GLU A 1 81 ? 1.858 -0.013 10.495 1.00 95.88 81 GLU A O 1
ATOM 656 N N . GLU A 1 82 ? 3.853 0.951 10.855 1.00 94.12 82 GLU A N 1
ATOM 657 C CA . GLU A 1 82 ? 4.479 0.469 9.616 1.00 94.12 82 GLU A CA 1
ATOM 658 C C . GLU A 1 82 ? 4.945 -0.977 9.811 1.00 94.12 82 GLU A C 1
ATOM 660 O O . GLU A 1 82 ? 5.893 -1.244 10.546 1.00 94.12 82 GLU A O 1
ATOM 665 N N . ILE A 1 83 ? 4.239 -1.906 9.168 1.00 94.06 83 ILE A N 1
ATOM 666 C CA . ILE A 1 83 ? 4.469 -3.353 9.268 1.00 94.06 83 ILE A CA 1
ATOM 667 C C . ILE A 1 83 ? 5.444 -3.825 8.191 1.00 94.06 83 ILE A C 1
ATOM 669 O O . ILE A 1 83 ? 6.333 -4.640 8.437 1.00 94.06 83 ILE A O 1
ATOM 673 N N . VAL A 1 84 ? 5.279 -3.280 6.986 1.00 93.56 84 VAL A N 1
ATOM 674 C CA . VAL A 1 84 ? 6.164 -3.514 5.850 1.00 93.56 84 VAL A CA 1
ATOM 675 C C . VAL A 1 84 ? 6.555 -2.158 5.295 1.00 93.56 84 VAL A C 1
ATOM 677 O O . VAL A 1 84 ? 5.703 -1.431 4.792 1.00 93.56 84 VAL A O 1
ATOM 680 N N . GLY A 1 85 ? 7.838 -1.810 5.409 1.00 92.94 85 GLY A N 1
ATOM 681 C CA . GLY A 1 85 ? 8.359 -0.518 4.966 1.00 92.94 85 GLY A CA 1
ATOM 682 C C . GLY A 1 85 ? 8.220 -0.316 3.458 1.00 92.94 85 GLY A C 1
ATOM 683 O O . GLY A 1 85 ? 8.291 -1.279 2.693 1.00 92.94 85 GLY A O 1
ATOM 684 N N . TYR A 1 86 ? 8.035 0.938 3.046 1.00 94.50 86 TYR A N 1
ATOM 685 C CA . TYR A 1 86 ? 7.898 1.303 1.637 1.00 94.50 86 TYR A CA 1
ATOM 686 C C . TYR A 1 86 ? 9.113 0.866 0.814 1.00 94.50 86 TYR A C 1
ATOM 688 O O . TYR A 1 86 ? 10.243 1.261 1.108 1.00 94.50 86 TYR A O 1
ATOM 696 N N . GLN A 1 87 ? 8.852 0.114 -0.248 1.00 93.12 87 GLN A N 1
ATOM 697 C CA . GLN A 1 87 ? 9.793 -0.157 -1.322 1.00 93.12 87 GLN A CA 1
ATOM 698 C C . GLN A 1 87 ? 9.362 0.633 -2.558 1.00 93.12 87 GLN A C 1
ATOM 700 O O . GLN A 1 87 ? 8.179 0.677 -2.899 1.00 93.12 87 GLN A O 1
ATOM 705 N N . CYS A 1 88 ? 10.314 1.295 -3.215 1.00 92.50 88 CYS A N 1
ATOM 706 C CA . CYS A 1 88 ? 10.011 2.023 -4.440 1.00 92.50 88 CYS A CA 1
ATOM 707 C C . CYS A 1 88 ? 9.773 1.048 -5.613 1.00 92.50 88 CYS A C 1
ATOM 709 O O . CYS A 1 88 ? 10.409 -0.008 -5.666 1.00 92.50 88 CYS A O 1
ATOM 711 N N . PRO A 1 89 ? 8.868 1.382 -6.550 1.00 93.00 89 PRO A N 1
ATOM 712 C CA . PRO A 1 89 ? 8.708 0.673 -7.814 1.00 93.00 89 PRO A CA 1
ATOM 713 C C . PRO A 1 89 ? 10.036 0.477 -8.544 1.00 93.00 89 PRO A C 1
ATOM 715 O O . PRO A 1 89 ? 10.787 1.434 -8.743 1.00 93.00 89 PRO A O 1
ATOM 718 N N . PHE A 1 90 ? 10.295 -0.757 -8.976 1.00 89.75 90 PHE A N 1
ATOM 719 C CA . PHE A 1 90 ? 11.486 -1.095 -9.751 1.00 89.75 90 PHE A CA 1
ATOM 720 C C . PHE A 1 90 ? 11.231 -2.236 -10.762 1.00 89.75 90 PHE A C 1
ATOM 722 O O . PHE A 1 90 ? 11.811 -3.316 -10.643 1.00 89.75 90 PHE A O 1
ATOM 729 N N . PRO A 1 91 ? 10.340 -2.034 -11.754 1.00 90.00 91 PRO A N 1
ATOM 730 C CA . PRO A 1 91 ? 10.126 -2.998 -12.832 1.00 90.00 91 PRO 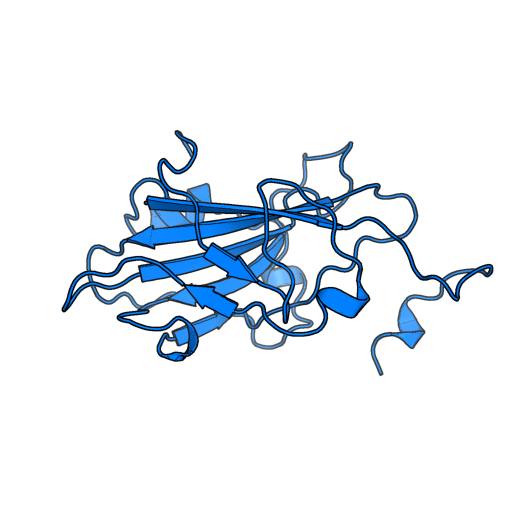A CA 1
ATOM 731 C C . PRO A 1 91 ? 11.426 -3.246 -13.608 1.00 90.00 91 PRO A C 1
ATOM 733 O O . PRO A 1 91 ? 12.102 -2.303 -14.032 1.00 90.00 91 PRO A O 1
ATOM 736 N N . LEU A 1 92 ? 11.779 -4.518 -13.801 1.00 87.69 92 LEU A N 1
ATOM 737 C CA . LEU A 1 92 ? 13.001 -4.913 -14.500 1.00 87.69 92 LEU A CA 1
ATOM 738 C C . LEU A 1 92 ? 12.865 -4.745 -16.027 1.00 8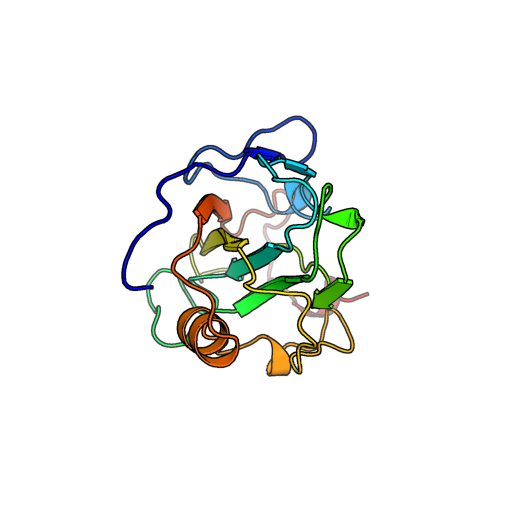7.69 92 LEU A C 1
ATOM 740 O O . LEU A 1 92 ? 11.761 -4.776 -16.576 1.00 87.69 92 LEU A O 1
ATOM 744 N N . PRO A 1 93 ? 13.981 -4.602 -16.766 1.00 86.69 93 PRO A N 1
ATOM 745 C CA . PRO A 1 93 ? 13.942 -4.587 -18.223 1.00 86.69 93 PRO A CA 1
ATOM 746 C C . PRO A 1 93 ? 13.190 -5.797 -18.794 1.00 86.69 93 PRO A C 1
ATOM 748 O O . PRO A 1 93 ? 13.473 -6.943 -18.452 1.00 86.69 93 PRO A O 1
ATOM 751 N N . GLY A 1 94 ? 12.246 -5.540 -19.701 1.00 85.19 94 GLY A N 1
ATOM 752 C CA . GLY A 1 94 ? 11.489 -6.584 -20.397 1.00 85.19 94 GLY A CA 1
ATOM 753 C C . GLY A 1 94 ? 10.249 -7.114 -19.667 1.00 85.19 94 GLY A C 1
ATOM 754 O O . GLY A 1 94 ? 9.494 -7.865 -20.282 1.00 85.19 94 GLY A O 1
ATOM 755 N N . THR A 1 95 ? 9.977 -6.704 -18.421 1.00 88.19 95 THR A N 1
ATOM 756 C CA . THR A 1 95 ? 8.769 -7.139 -17.687 1.00 88.19 95 THR A CA 1
ATOM 757 C C . THR A 1 95 ? 7.514 -6.345 -18.071 1.00 88.19 95 THR A C 1
ATOM 759 O O . THR A 1 95 ? 6.397 -6.845 -17.910 1.00 88.19 95 THR A O 1
ATOM 762 N N . GLY A 1 96 ? 7.693 -5.168 -18.681 1.00 89.69 96 GLY A N 1
ATOM 763 C CA . GLY A 1 96 ? 6.620 -4.312 -19.192 1.00 89.69 96 GLY A CA 1
ATOM 764 C C . GLY A 1 96 ? 6.312 -3.138 -18.267 1.00 89.69 96 GLY A C 1
ATOM 765 O O . GLY A 1 96 ? 7.196 -2.646 -17.562 1.00 89.69 96 GLY A O 1
ATOM 766 N N . THR A 1 97 ? 5.066 -2.669 -18.305 1.00 92.62 97 THR A N 1
ATOM 767 C CA . THR A 1 97 ? 4.578 -1.622 -17.404 1.00 92.62 97 THR A CA 1
ATOM 768 C C . THR A 1 97 ? 3.801 -2.274 -16.271 1.00 92.62 97 THR A C 1
ATOM 770 O O . THR A 1 97 ? 2.801 -2.942 -16.507 1.00 92.62 97 THR A O 1
ATOM 773 N N . HIS A 1 98 ? 4.253 -2.078 -15.038 1.00 94.38 98 HIS A N 1
ATOM 774 C CA . HIS A 1 98 ? 3.625 -2.655 -13.855 1.00 94.38 98 HIS A CA 1
ATOM 775 C C . HIS A 1 98 ? 2.571 -1.705 -13.285 1.00 94.38 98 HIS A C 1
ATOM 777 O O . HIS A 1 98 ? 2.722 -0.477 -13.350 1.00 94.38 98 HIS A O 1
ATOM 783 N N . ARG A 1 99 ? 1.512 -2.270 -12.702 1.00 95.75 99 ARG A N 1
ATOM 784 C CA . ARG A 1 99 ? 0.462 -1.535 -11.989 1.00 95.75 99 ARG A CA 1
ATOM 785 C C . ARG A 1 99 ? 0.706 -1.591 -10.488 1.00 95.75 99 ARG A C 1
ATOM 787 O O . ARG A 1 99 ? 0.890 -2.661 -9.915 1.00 95.75 99 ARG A O 1
ATOM 794 N N . TYR A 1 100 ? 0.593 -0.432 -9.849 1.00 96.88 100 TYR A N 1
ATOM 795 C CA . TYR A 1 100 ? 0.830 -0.263 -8.421 1.00 96.88 100 TYR A CA 1
ATOM 796 C C . TYR A 1 100 ? -0.438 0.212 -7.707 1.00 96.88 100 TYR A C 1
ATOM 798 O O . TYR A 1 100 ? -0.619 1.421 -7.513 1.00 96.88 100 TYR A O 1
ATOM 806 N N . PRO A 1 101 ? -1.375 -0.695 -7.374 1.00 97.00 101 PRO A N 1
ATOM 807 C CA . PRO A 1 101 ? -2.575 -0.327 -6.643 1.00 97.00 101 PRO A CA 1
ATOM 808 C C . PRO A 1 101 ? -2.253 0.005 -5.188 1.00 97.00 101 PRO A C 1
ATOM 810 O O . PRO A 1 101 ? -1.527 -0.721 -4.506 1.00 97.00 101 PRO A O 1
ATOM 813 N N . ILE A 1 102 ? -2.853 1.092 -4.713 1.00 98.00 102 ILE A N 1
ATOM 814 C CA . ILE A 1 102 ? -2.848 1.517 -3.319 1.00 98.00 102 ILE A CA 1
ATOM 815 C C . ILE A 1 102 ? -4.277 1.483 -2.785 1.00 98.00 102 ILE A C 1
ATOM 817 O O . ILE A 1 102 ? -5.183 2.098 -3.347 1.00 98.00 102 ILE A O 1
ATOM 821 N N . LEU A 1 103 ? -4.486 0.718 -1.719 1.00 97.88 103 LEU A N 1
ATOM 822 C CA . LEU A 1 103 ? -5.798 0.379 -1.184 1.00 97.88 103 LEU A CA 1
ATOM 823 C C . LEU A 1 103 ? -5.886 0.780 0.284 1.00 97.88 103 LEU A C 1
ATOM 825 O O . LEU A 1 103 ? -4.958 0.539 1.056 1.00 97.88 103 LEU A O 1
ATOM 829 N N . LEU A 1 104 ? -7.024 1.350 0.667 1.00 97.81 104 LEU A N 1
ATOM 830 C CA . LEU A 1 104 ? -7.350 1.693 2.043 1.00 97.81 104 LEU A CA 1
ATOM 831 C C . LEU A 1 104 ? -8.482 0.794 2.541 1.00 97.81 104 LEU A C 1
ATOM 833 O O . LEU A 1 104 ? -9.559 0.735 1.947 1.00 97.81 104 LEU A O 1
ATOM 837 N N . TYR A 1 105 ? -8.250 0.134 3.667 1.00 97.38 105 TYR A N 1
ATOM 838 C CA . TYR A 1 105 ? -9.213 -0.708 4.359 1.00 97.38 105 TYR A CA 1
ATOM 839 C C . TYR A 1 105 ? -9.603 -0.073 5.683 1.00 97.38 105 TYR A C 1
ATOM 841 O O . TYR A 1 105 ? -8.752 0.434 6.414 1.00 97.38 105 TYR A O 1
ATOM 849 N N . LYS A 1 106 ? -10.885 -0.167 6.030 1.00 96.88 106 LYS A N 1
ATOM 850 C CA . LYS A 1 106 ? -11.347 0.083 7.392 1.00 96.88 106 LYS A CA 1
ATOM 851 C C . LYS A 1 106 ? -11.116 -1.166 8.233 1.00 96.88 106 LYS A C 1
ATOM 853 O O . LYS A 1 106 ? -11.471 -2.268 7.823 1.00 96.88 106 LYS A O 1
ATOM 858 N N . GLN A 1 107 ? -10.535 -0.994 9.411 1.00 97.19 107 GLN A N 1
ATOM 859 C CA . GLN A 1 107 ? -10.385 -2.068 10.380 1.00 97.19 107 GLN A CA 1
ATOM 860 C C . GLN A 1 107 ? -11.568 -2.070 11.356 1.00 97.19 107 GLN A C 1
ATOM 862 O O . GLN A 1 107 ? -12.016 -1.004 11.783 1.00 97.19 107 GLN A O 1
ATOM 867 N N . PRO A 1 108 ? -12.030 -3.248 11.806 1.00 95.81 108 PRO A N 1
ATOM 868 C CA . PRO A 1 108 ? -13.091 -3.333 12.811 1.00 95.81 108 PRO A CA 1
ATOM 869 C C . PRO A 1 108 ? -12.642 -2.849 14.201 1.00 95.81 108 PRO A C 1
ATOM 871 O O . PRO A 1 108 ? -13.473 -2.531 15.047 1.00 95.81 108 PRO A O 1
ATOM 874 N N . LYS A 1 109 ? -11.329 -2.845 14.465 1.00 95.56 109 LYS A N 1
ATOM 875 C CA . LYS A 1 109 ? -10.686 -2.415 15.716 1.00 95.56 109 LYS A CA 1
ATOM 876 C C . LYS A 1 109 ? -9.180 -2.246 15.500 1.00 95.56 109 LYS A C 1
ATOM 878 O O . LYS A 1 109 ? -8.671 -2.533 14.414 1.00 95.56 109 LYS A O 1
ATOM 883 N N . LYS A 1 110 ? -8.450 -1.861 16.550 1.00 96.19 110 LYS A N 1
ATOM 884 C CA . LYS A 1 110 ? -6.993 -2.036 16.585 1.00 96.19 110 LYS A CA 1
ATOM 885 C C . LYS A 1 110 ? -6.658 -3.532 16.517 1.00 96.19 110 LYS A C 1
ATOM 887 O O . LYS A 1 110 ? -7.208 -4.318 17.292 1.00 96.19 110 LYS A O 1
ATOM 892 N N . ILE A 1 111 ? -5.784 -3.920 15.595 1.00 94.44 111 ILE A N 1
ATOM 893 C CA . ILE A 1 111 ? -5.408 -5.316 15.326 1.00 94.44 111 ILE A CA 1
ATOM 894 C C . ILE A 1 111 ? -3.883 -5.434 15.393 1.00 94.44 111 ILE A C 1
ATOM 896 O O . ILE A 1 111 ? -3.181 -4.534 14.945 1.00 94.44 111 ILE A O 1
ATOM 900 N N . SER A 1 112 ? -3.373 -6.536 15.941 1.00 92.50 112 SER A N 1
ATOM 901 C CA . SER A 1 112 ? -1.966 -6.913 15.774 1.00 92.50 112 SER A CA 1
ATOM 902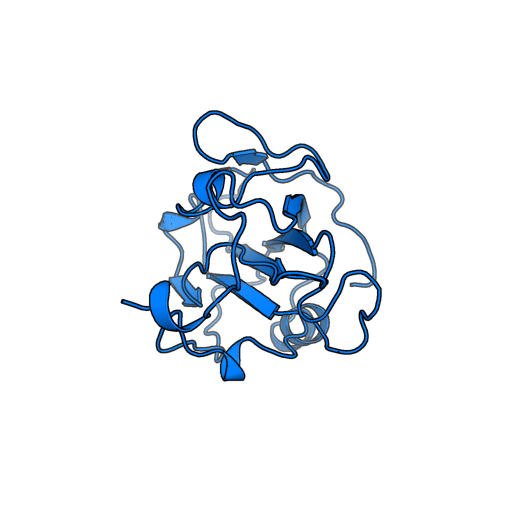 C C . SER A 1 112 ? -1.831 -7.756 14.513 1.00 92.50 112 SER A C 1
ATOM 904 O O . SER A 1 112 ? -2.567 -8.729 14.346 1.00 92.50 112 SER A O 1
ATOM 906 N N . PHE A 1 113 ? -0.915 -7.364 13.637 1.00 90.12 113 PHE A N 1
ATOM 907 C CA . PHE A 1 113 ? -0.648 -8.041 12.373 1.00 90.12 113 PHE A CA 1
ATOM 908 C C . PHE A 1 113 ? 0.605 -8.909 12.509 1.00 90.12 113 PHE A C 1
ATOM 910 O O . PHE A 1 113 ? 1.524 -8.546 13.243 1.00 90.12 113 PHE A O 1
ATOM 917 N N . ASP A 1 114 ? 0.609 -10.063 11.841 1.00 88.31 114 ASP A N 1
ATOM 918 C CA . ASP A 1 114 ? 1.715 -11.031 11.918 1.00 88.31 114 ASP A CA 1
ATOM 919 C C . ASP A 1 114 ? 2.679 -10.870 10.746 1.00 88.31 114 ASP A C 1
ATOM 921 O O . ASP A 1 114 ? 3.798 -11.377 10.795 1.00 88.31 114 ASP A O 1
ATOM 925 N N . GLU A 1 115 ? 2.226 -10.216 9.672 1.00 85.50 115 GLU A N 1
ATOM 926 C CA . GLU A 1 115 ? 3.079 -9.849 8.555 1.00 85.50 115 GLU A CA 1
ATOM 927 C C . GLU A 1 115 ? 4.254 -9.051 9.109 1.00 85.50 115 GLU A C 1
ATOM 929 O O . GLU A 1 115 ? 4.101 -8.216 9.999 1.00 85.50 115 GLU A O 1
ATOM 934 N N . ARG A 1 116 ? 5.451 -9.336 8.618 1.00 76.12 116 ARG A N 1
ATOM 935 C CA . ARG A 1 116 ? 6.643 -8.626 9.046 1.00 76.12 116 ARG A CA 1
ATOM 936 C C . ARG A 1 116 ? 7.659 -8.702 7.935 1.00 76.12 116 ARG A C 1
ATOM 938 O O . ARG A 1 116 ? 7.889 -9.765 7.373 1.00 76.12 116 ARG A O 1
ATOM 945 N N . SER A 1 117 ? 8.244 -7.556 7.642 1.00 74.94 117 SER A N 1
ATOM 946 C CA . SER A 1 117 ? 9.396 -7.451 6.767 1.00 74.94 117 SER A CA 1
ATOM 947 C C . SER A 1 117 ? 10.481 -6.798 7.604 1.00 74.94 117 SER A C 1
ATOM 949 O O . SER A 1 117 ? 10.385 -5.618 7.941 1.00 74.94 117 SER A O 1
ATOM 951 N N . ASP A 1 118 ? 11.482 -7.582 8.005 1.00 67.69 118 ASP A N 1
ATOM 952 C CA . ASP A 1 118 ? 12.566 -7.084 8.863 1.00 67.69 118 ASP A CA 1
ATOM 953 C C . ASP A 1 118 ? 13.473 -6.085 8.119 1.00 67.69 118 ASP A C 1
ATOM 955 O O . ASP A 1 118 ? 14.262 -5.367 8.735 1.00 67.69 118 ASP A O 1
ATOM 959 N N . SER A 1 119 ? 13.353 -6.016 6.789 1.00 70.69 119 SER A N 1
ATOM 960 C CA . SER A 1 119 ? 14.124 -5.134 5.919 1.00 70.69 119 SER A CA 1
ATOM 961 C C . SER A 1 119 ? 13.380 -4.845 4.608 1.00 70.69 119 SER A C 1
ATOM 963 O O . SER A 1 119 ? 12.703 -5.730 4.088 1.00 70.69 119 SER A O 1
ATOM 965 N N . PRO A 1 120 ? 13.558 -3.663 3.986 1.00 64.12 120 PRO A N 1
ATOM 966 C CA . PRO A 1 120 ? 13.090 -3.393 2.622 1.00 64.12 120 PRO A CA 1
ATOM 967 C C . PRO A 1 120 ? 13.583 -4.397 1.566 1.00 64.12 120 PRO A C 1
ATOM 969 O O . PRO A 1 120 ? 12.998 -4.478 0.494 1.00 64.12 120 PRO A O 1
ATOM 972 N N . PHE A 1 121 ? 14.646 -5.153 1.859 1.00 69.62 121 PHE A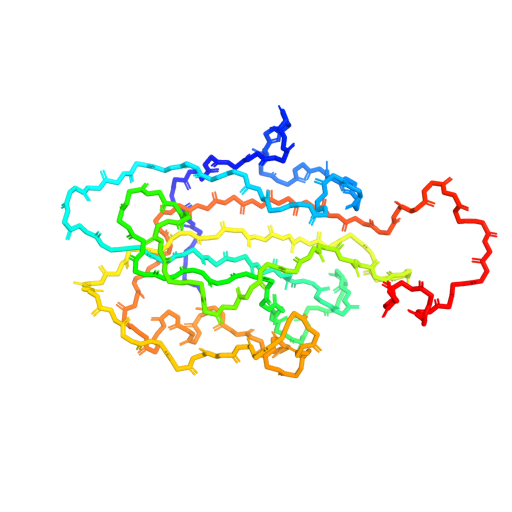 N 1
ATOM 973 C CA . PHE A 1 121 ? 15.232 -6.156 0.962 1.00 69.62 121 PHE A CA 1
ATOM 9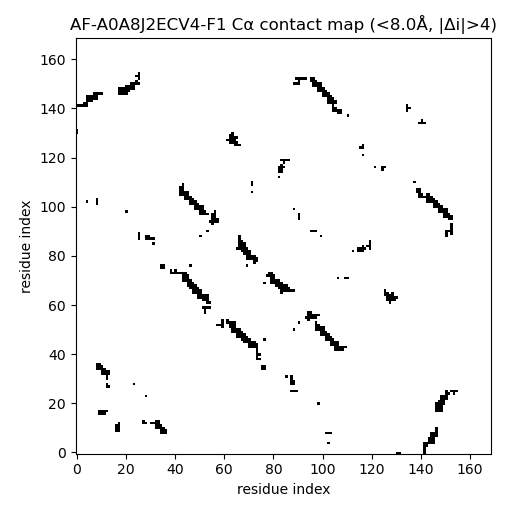74 C C . PHE A 1 121 ? 14.740 -7.585 1.220 1.00 69.62 121 PHE A C 1
ATOM 976 O O . PHE A 1 121 ? 15.217 -8.520 0.580 1.00 69.62 121 PHE A O 1
ATOM 983 N N . ASP A 1 122 ? 13.811 -7.774 2.156 1.00 82.12 122 ASP A N 1
ATOM 984 C CA . ASP A 1 122 ? 13.189 -9.070 2.416 1.00 82.12 122 ASP A CA 1
ATOM 985 C C . ASP A 1 122 ? 12.154 -9.385 1.324 1.00 82.12 122 ASP A C 1
ATOM 987 O O . ASP A 1 122 ? 10.957 -9.134 1.459 1.00 82.12 122 ASP A O 1
ATOM 991 N N . ILE A 1 123 ? 12.668 -9.847 0.185 1.00 83.31 123 ILE A N 1
ATOM 992 C CA . ILE A 1 123 ? 11.901 -10.164 -1.024 1.00 83.31 123 ILE A CA 1
ATOM 993 C C . ILE A 1 123 ? 10.960 -11.348 -0.773 1.00 83.31 123 ILE A C 1
ATOM 995 O O . ILE A 1 123 ? 9.821 -11.335 -1.242 1.00 83.31 123 ILE A O 1
ATOM 999 N N . ASP A 1 124 ? 11.412 -12.346 -0.013 1.00 84.19 124 ASP A N 1
ATOM 1000 C CA . ASP A 1 124 ? 10.679 -13.596 0.193 1.00 84.19 124 ASP A CA 1
ATOM 1001 C C . ASP A 1 124 ? 9.397 -13.385 1.009 1.00 84.19 124 ASP A C 1
ATOM 1003 O O . ASP A 1 124 ? 8.379 -14.005 0.703 1.00 84.19 124 ASP A O 1
ATOM 1007 N N . SER A 1 125 ? 9.396 -12.478 1.997 1.00 85.44 125 SER A N 1
ATOM 1008 C CA . SER A 1 125 ? 8.177 -12.159 2.763 1.00 85.44 125 SER A CA 1
ATOM 1009 C C . SER A 1 125 ? 7.172 -11.292 2.000 1.00 85.44 125 SER A C 1
ATOM 1011 O O . SER A 1 125 ? 6.006 -11.201 2.397 1.00 85.44 125 SER A O 1
ATOM 1013 N N . ARG A 1 126 ? 7.604 -10.652 0.907 1.00 91.38 126 ARG A N 1
ATOM 1014 C CA . ARG A 1 126 ? 6.786 -9.737 0.097 1.00 91.38 126 ARG A CA 1
ATOM 1015 C C . ARG A 1 126 ? 6.211 -10.387 -1.152 1.00 91.38 126 ARG A C 1
ATOM 1017 O O . ARG A 1 126 ? 5.140 -9.968 -1.591 1.00 91.38 126 ARG A O 1
ATOM 1024 N N . LEU A 1 127 ? 6.918 -11.355 -1.737 1.00 90.31 127 LEU A N 1
ATOM 1025 C CA . LEU A 1 127 ? 6.477 -12.102 -2.914 1.00 90.31 127 LEU A CA 1
ATOM 1026 C C . LEU A 1 127 ? 5.268 -12.989 -2.613 1.00 90.31 127 LEU A C 1
ATOM 1028 O O . LEU A 1 127 ? 5.074 -13.457 -1.493 1.00 90.31 127 LEU A O 1
ATOM 1032 N N . PHE A 1 128 ? 4.474 -13.260 -3.652 1.00 89.31 128 PHE A N 1
ATOM 1033 C CA . PHE A 1 128 ? 3.269 -14.094 -3.575 1.00 89.31 128 PHE A CA 1
ATOM 1034 C C . PHE A 1 128 ? 2.258 -13.613 -2.522 1.00 89.31 128 PHE A C 1
ATOM 1036 O O . PHE A 1 128 ? 1.423 -14.392 -2.048 1.00 89.31 128 PHE A O 1
ATOM 1043 N N . PHE A 1 129 ? 2.307 -12.326 -2.165 1.00 92.38 129 PHE A N 1
ATOM 1044 C CA . PHE A 1 129 ? 1.326 -11.728 -1.285 1.00 92.38 129 PHE A CA 1
ATOM 1045 C C . PHE A 1 129 ? -0.058 -11.828 -1.928 1.00 92.38 129 PHE A C 1
ATOM 1047 O O . PHE A 1 129 ? -0.221 -11.787 -3.150 1.00 92.38 129 PHE A O 1
ATOM 1054 N N . SER A 1 130 ? -1.066 -11.999 -1.076 1.00 92.75 130 SER A N 1
ATOM 1055 C CA . SER A 1 130 ? -2.459 -11.994 -1.492 1.00 92.75 130 SER A CA 1
ATOM 1056 C C . SER A 1 130 ? -3.242 -11.049 -0.603 1.00 92.75 130 SER A C 1
ATOM 1058 O O . SER A 1 130 ? -3.638 -11.408 0.510 1.00 92.75 130 SER A O 1
ATOM 1060 N N . VAL A 1 131 ? -3.550 -9.861 -1.121 1.00 93.94 131 VAL A N 1
ATOM 1061 C CA . VAL A 1 131 ? -4.354 -8.858 -0.411 1.00 93.94 131 VAL A CA 1
ATOM 1062 C C . VAL A 1 131 ? -5.744 -9.394 -0.066 1.00 93.94 131 VAL A C 1
ATOM 1064 O O . VAL A 1 131 ? -6.330 -9.048 0.958 1.00 93.94 131 VAL A O 1
ATOM 1067 N N . LYS A 1 132 ? -6.262 -10.322 -0.881 1.00 92.88 132 LYS A N 1
ATOM 1068 C CA . LYS A 1 132 ? -7.515 -11.034 -0.603 1.00 92.88 132 LYS A CA 1
ATOM 1069 C C . LYS A 1 132 ? -7.396 -11.927 0.635 1.00 92.88 132 LYS A C 1
ATOM 1071 O O . LYS A 1 132 ? -8.298 -11.915 1.471 1.00 92.88 132 LYS A O 1
ATOM 1076 N N . SER A 1 133 ? -6.322 -12.707 0.740 1.00 93.69 133 SER A N 1
ATOM 1077 C CA . SER A 1 133 ? -6.080 -13.569 1.903 1.00 93.69 133 SER A CA 1
ATOM 1078 C C . SER A 1 133 ? -5.790 -12.745 3.154 1.00 93.69 133 SER A C 1
ATOM 1080 O O . SER A 1 133 ? -6.319 -13.071 4.212 1.00 93.69 133 SER A O 1
ATOM 1082 N N . PHE A 1 134 ? -5.045 -11.645 3.019 1.00 95.00 134 PHE A N 1
ATOM 1083 C CA . PHE A 1 134 ? -4.804 -10.668 4.082 1.00 95.00 134 PHE A CA 1
ATOM 1084 C C . PHE A 1 134 ? -6.110 -10.074 4.627 1.00 95.00 134 PHE A C 1
ATOM 1086 O O . PHE A 1 134 ? -6.384 -10.183 5.821 1.00 95.00 134 PHE A O 1
ATOM 1093 N N . ALA A 1 135 ? -6.967 -9.530 3.755 1.00 95.56 135 ALA A N 1
ATOM 1094 C CA . ALA A 1 135 ? -8.252 -8.964 4.165 1.00 95.56 135 ALA A CA 1
ATOM 1095 C C . ALA A 1 135 ? -9.120 -10.007 4.884 1.00 95.56 135 ALA A C 1
ATOM 1097 O O . ALA A 1 135 ? -9.650 -9.748 5.963 1.00 95.56 135 ALA A O 1
ATOM 1098 N N . LYS A 1 136 ? -9.181 -11.234 4.349 1.00 95.44 136 LYS A N 1
ATOM 1099 C CA . LYS A 1 136 ? -9.913 -12.339 4.978 1.00 95.44 136 LYS A CA 1
ATOM 1100 C C . LYS A 1 136 ? -9.336 -12.728 6.345 1.00 95.44 136 LYS A C 1
ATOM 1102 O O . LYS A 1 136 ? -10.108 -12.971 7.265 1.00 95.44 136 LYS A O 1
ATOM 1107 N N . LYS A 1 137 ? -8.008 -12.802 6.484 1.00 95.88 137 LYS A N 1
ATOM 1108 C CA . LYS A 1 137 ? -7.318 -13.176 7.733 1.00 95.88 137 LYS A CA 1
ATOM 1109 C C . LYS A 1 137 ? -7.680 -12.233 8.882 1.00 95.88 137 LYS A C 1
ATOM 1111 O O . LYS A 1 137 ? -7.860 -12.690 10.007 1.00 95.88 137 LYS A O 1
ATOM 1116 N N . TYR A 1 138 ? -7.832 -10.944 8.585 1.00 96.44 138 TYR A N 1
ATOM 1117 C CA . TYR A 1 138 ? -8.080 -9.899 9.580 1.00 96.44 138 TYR A CA 1
ATOM 1118 C C . TYR A 1 138 ? -9.523 -9.386 9.623 1.00 96.44 138 TYR A C 1
ATOM 1120 O O . TYR A 1 138 ? -9.788 -8.384 10.289 1.00 96.44 138 TYR A O 1
ATOM 1128 N N . ASN A 1 139 ? -10.459 -10.081 8.964 1.00 95.44 139 ASN A N 1
ATOM 1129 C CA . ASN A 1 139 ? -11.863 -9.672 8.843 1.00 95.44 139 ASN A CA 1
ATOM 1130 C C . ASN A 1 139 ? -12.010 -8.215 8.378 1.00 95.44 139 ASN A C 1
ATOM 1132 O O . ASN A 1 139 ? -12.784 -7.442 8.944 1.00 95.44 139 ASN A O 1
ATOM 1136 N N . LEU A 1 140 ? -11.222 -7.837 7.374 1.00 95.31 140 LEU A N 1
ATOM 1137 C CA . LEU A 1 140 ? -11.401 -6.586 6.656 1.00 95.31 140 LEU A CA 1
ATOM 1138 C C . LEU A 1 140 ? -12.442 -6.813 5.560 1.00 95.31 140 LEU A C 1
ATOM 1140 O O . LEU A 1 140 ? -12.379 -7.812 4.834 1.00 95.31 140 LEU A O 1
ATOM 1144 N N . ASP A 1 141 ? -13.375 -5.876 5.438 1.00 94.56 141 ASP A N 1
ATOM 1145 C CA . ASP A 1 141 ? -14.307 -5.827 4.314 1.00 94.56 141 ASP A CA 1
ATOM 1146 C C . ASP A 1 141 ? -13.574 -5.436 3.012 1.00 94.56 141 ASP A C 1
ATOM 1148 O O . ASP A 1 141 ? -12.341 -5.378 2.946 1.00 94.56 141 ASP A O 1
ATOM 1152 N N . ASP A 1 142 ? -14.322 -5.177 1.938 1.00 94.62 142 ASP A N 1
ATOM 1153 C CA . ASP A 1 142 ? -13.743 -4.621 0.714 1.00 94.62 142 ASP A CA 1
ATOM 1154 C C . ASP A 1 142 ? -13.074 -3.250 0.986 1.00 94.62 142 ASP A C 1
ATOM 1156 O O . ASP A 1 142 ? -13.483 -2.522 1.900 1.00 94.62 142 ASP A O 1
ATOM 1160 N N . PRO A 1 143 ? -12.037 -2.879 0.209 1.00 96.50 143 PRO A N 1
ATOM 1161 C CA . PRO A 1 143 ? -11.357 -1.599 0.386 1.00 96.50 143 PRO A CA 1
ATOM 1162 C C . PRO A 1 143 ? -12.345 -0.437 0.233 1.00 96.50 143 PRO A C 1
ATOM 1164 O O . PRO A 1 143 ? -13.135 -0.398 -0.712 1.00 96.50 143 PRO A O 1
ATOM 1167 N N . ILE A 1 144 ? -12.280 0.523 1.156 1.00 96.31 144 ILE A N 1
ATOM 1168 C CA . ILE A 1 144 ? -13.179 1.684 1.166 1.00 96.31 144 ILE A CA 1
ATOM 1169 C C . ILE A 1 144 ? -12.766 2.710 0.111 1.00 96.31 144 ILE A C 1
ATOM 1171 O O . ILE A 1 144 ? -13.620 3.300 -0.541 1.00 96.31 144 ILE A O 1
ATOM 1175 N N . ALA A 1 145 ? -11.459 2.851 -0.114 1.00 96.94 145 ALA A N 1
ATOM 1176 C CA . ALA A 1 145 ? -10.902 3.730 -1.124 1.00 96.94 145 ALA A CA 1
ATOM 1177 C C . ALA A 1 145 ? -9.675 3.096 -1.777 1.00 96.94 145 ALA A C 1
ATOM 1179 O O . ALA A 1 145 ? -9.006 2.240 -1.190 1.00 96.94 145 ALA A O 1
ATOM 1180 N N . GLY A 1 146 ? -9.352 3.532 -2.986 1.00 97.06 146 GLY A N 1
ATOM 1181 C CA . GLY A 1 146 ? -8.101 3.153 -3.620 1.00 97.06 146 GLY A CA 1
ATOM 1182 C C . GLY A 1 146 ? -7.754 4.016 -4.815 1.00 97.06 146 GLY A C 1
ATOM 1183 O O . GLY A 1 146 ? -8.542 4.838 -5.271 1.00 97.06 146 GLY A O 1
ATOM 1184 N N . ASN A 1 147 ? -6.536 3.842 -5.296 1.00 97.25 147 ASN A N 1
ATOM 1185 C CA . ASN A 1 147 ? -6.039 4.435 -6.527 1.00 97.25 147 ASN A CA 1
ATOM 1186 C C . ASN A 1 147 ? -4.978 3.489 -7.101 1.00 97.25 147 ASN A C 1
ATOM 1188 O O . ASN A 1 147 ? -4.630 2.482 -6.479 1.00 97.25 147 ASN A O 1
ATOM 1192 N N . TYR A 1 148 ? -4.461 3.777 -8.282 1.00 96.94 148 TYR A N 1
ATOM 1193 C CA . TYR A 1 148 ? -3.285 3.080 -8.783 1.00 96.94 148 TYR A CA 1
ATOM 1194 C C . TYR A 1 148 ? -2.523 3.967 -9.754 1.00 96.94 148 TYR A C 1
ATOM 1196 O O . TYR A 1 148 ? -3.071 4.893 -10.352 1.00 96.94 148 TYR A O 1
ATOM 1204 N N . PHE A 1 149 ? -1.253 3.647 -9.930 1.00 97.06 149 PHE A N 1
ATOM 1205 C CA . PHE A 1 149 ? -0.402 4.247 -10.943 1.00 97.06 149 PHE A CA 1
ATOM 1206 C C . PHE A 1 149 ? 0.338 3.163 -11.704 1.00 97.06 149 PHE A C 1
ATOM 1208 O O . PHE A 1 149 ? 0.280 1.981 -11.354 1.00 97.06 149 PHE A O 1
ATOM 1215 N N . THR A 1 150 ? 1.036 3.574 -12.753 1.00 96.50 150 THR A N 1
ATOM 1216 C CA . THR A 1 150 ? 1.880 2.676 -13.528 1.00 96.50 150 THR A CA 1
ATOM 1217 C C . THR A 1 150 ? 3.326 3.137 -13.528 1.00 96.50 150 THR A C 1
ATOM 1219 O O . THR A 1 150 ? 3.610 4.336 -13.542 1.00 96.50 150 THR A O 1
ATOM 1222 N N . VAL A 1 151 ? 4.249 2.178 -13.536 1.00 94.50 151 VAL A N 1
ATOM 1223 C CA . VAL A 1 151 ? 5.674 2.429 -13.775 1.00 94.50 151 VAL A CA 1
ATOM 1224 C C . VAL A 1 151 ? 6.175 1.360 -14.727 1.00 94.50 151 VAL A C 1
ATOM 1226 O O . VAL A 1 151 ? 5.917 0.175 -14.537 1.00 94.50 151 VAL A O 1
ATOM 1229 N N . GLY A 1 152 ? 6.873 1.784 -15.771 1.00 91.38 152 GLY A N 1
ATOM 1230 C CA . GLY A 1 152 ? 7.626 0.894 -16.645 1.00 91.38 152 GLY A CA 1
ATOM 1231 C C . GLY A 1 152 ? 9.118 1.118 -16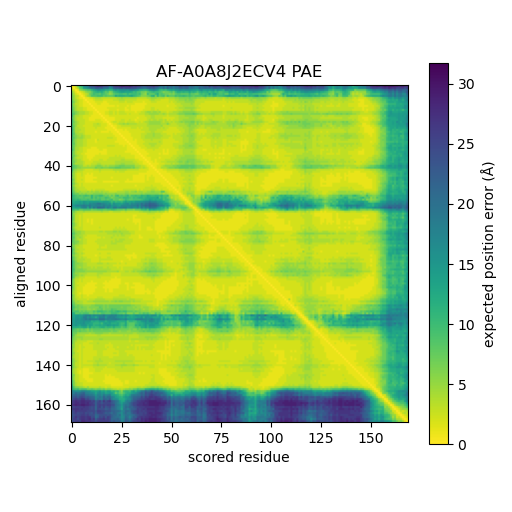.448 1.00 91.38 152 GLY A C 1
ATOM 1232 O O . GLY A 1 152 ? 9.535 2.109 -15.840 1.00 91.38 152 GLY A O 1
ATOM 1233 N N . PHE A 1 153 ? 9.932 0.221 -16.996 1.00 82.19 153 PHE A N 1
ATOM 1234 C CA . PHE A 1 153 ? 11.371 0.443 -17.036 1.00 82.19 153 PHE A CA 1
ATOM 1235 C C . PHE A 1 153 ? 11.683 1.691 -17.881 1.00 82.19 153 PHE A C 1
ATOM 1237 O O . PHE A 1 153 ? 11.512 1.693 -19.099 1.00 82.19 153 PHE A O 1
ATOM 1244 N N . ASN A 1 154 ? 12.126 2.766 -17.228 1.00 70.31 154 ASN A N 1
ATOM 1245 C CA . ASN A 1 154 ? 12.602 3.976 -17.890 1.00 70.31 154 ASN A CA 1
ATOM 1246 C C . ASN A 1 154 ? 13.698 4.629 -17.044 1.00 70.31 154 ASN A C 1
ATOM 1248 O O . ASN A 1 154 ? 13.427 5.447 -16.161 1.00 70.31 154 ASN A O 1
ATOM 1252 N N . LEU A 1 155 ? 14.942 4.236 -17.310 1.00 64.50 155 LEU A N 1
ATOM 1253 C CA . LEU A 1 155 ? 16.117 4.907 -16.778 1.00 64.50 155 LEU A CA 1
ATOM 1254 C C . LEU A 1 155 ? 16.719 5.780 -17.894 1.00 64.50 155 LEU A C 1
ATOM 1256 O O . LEU A 1 155 ? 17.368 5.241 -18.790 1.00 64.50 155 LEU A O 1
ATOM 1260 N N . PRO A 1 156 ? 16.545 7.118 -17.859 1.00 51.78 156 PRO A N 1
ATOM 1261 C CA . PRO A 1 156 ? 16.936 8.010 -18.959 1.00 51.78 156 PRO A CA 1
ATOM 1262 C C . PRO A 1 156 ? 18.450 8.062 -19.240 1.00 51.78 156 PRO A C 1
ATOM 1264 O O . PRO A 1 156 ? 18.865 8.665 -20.225 1.00 51.78 156 PRO A O 1
ATOM 1267 N N . PHE A 1 157 ? 19.277 7.427 -18.404 1.00 53.44 157 PHE A N 1
ATOM 1268 C CA . PHE A 1 157 ? 20.736 7.380 -18.541 1.00 53.44 157 PHE A CA 1
ATOM 1269 C C . PHE A 1 157 ? 21.288 5.996 -18.918 1.00 53.44 157 PHE A C 1
ATOM 1271 O O . PHE A 1 157 ? 22.504 5.830 -18.990 1.00 53.44 157 PHE A O 1
ATOM 1278 N N . PHE A 1 158 ? 20.435 4.998 -19.171 1.00 51.72 158 PHE A N 1
ATOM 1279 C CA . PHE A 1 158 ? 20.878 3.625 -19.425 1.00 51.72 158 PHE A CA 1
ATOM 1280 C C . PHE A 1 158 ? 20.661 3.211 -20.888 1.00 51.72 158 PHE A C 1
ATOM 1282 O O . PHE A 1 158 ? 19.563 2.842 -21.284 1.00 51.72 158 PHE A O 1
ATOM 1289 N N . ASN A 1 159 ? 21.752 3.215 -21.665 1.00 48.19 159 ASN A N 1
ATOM 1290 C CA . ASN A 1 159 ? 21.856 2.621 -23.010 1.00 48.19 159 ASN A CA 1
ATOM 1291 C C . ASN A 1 159 ? 22.751 1.353 -23.027 1.00 48.19 159 ASN A C 1
ATOM 1293 O O . ASN A 1 159 ? 23.219 0.943 -24.087 1.00 48.19 159 ASN A O 1
ATOM 1297 N N . GLY A 1 160 ? 23.044 0.751 -21.865 1.00 51.69 160 GLY A N 1
ATOM 1298 C CA . GLY A 1 160 ? 23.991 -0.366 -21.712 1.00 51.69 160 GLY A CA 1
ATOM 1299 C C . GLY A 1 160 ? 23.437 -1.563 -20.929 1.00 51.69 160 GLY A C 1
ATOM 1300 O O . GLY A 1 160 ? 22.352 -1.489 -20.354 1.00 51.69 160 GLY A O 1
ATOM 1301 N N . ASN A 1 161 ? 24.194 -2.669 -20.917 1.00 48.03 161 ASN A N 1
ATOM 1302 C CA . ASN A 1 161 ? 23.841 -3.915 -20.224 1.00 48.03 161 ASN A CA 1
ATOM 1303 C C . ASN A 1 161 ? 23.609 -3.672 -18.724 1.00 48.03 161 ASN A C 1
ATOM 1305 O O . ASN A 1 161 ? 24.491 -3.188 -18.019 1.00 48.03 161 ASN A O 1
ATOM 1309 N N . PHE A 1 162 ? 22.414 -4.022 -18.255 1.00 55.69 162 PHE A N 1
ATOM 1310 C CA . PHE A 1 162 ? 21.946 -3.798 -16.892 1.00 55.69 162 PHE A CA 1
ATOM 1311 C C . PHE A 1 162 ? 22.545 -4.831 -15.921 1.00 55.69 162 PHE A C 1
ATOM 1313 O O . PHE A 1 162 ? 22.325 -6.030 -16.097 1.00 55.69 162 PHE A O 1
ATOM 1320 N N . ASN A 1 163 ? 23.280 -4.382 -14.894 1.00 48.22 163 ASN A N 1
ATOM 1321 C CA . ASN A 1 163 ? 23.742 -5.230 -13.793 1.00 48.22 163 ASN A CA 1
ATOM 1322 C C . ASN A 1 163 ? 23.027 -4.840 -12.488 1.00 48.22 163 ASN A C 1
ATOM 1324 O O . ASN A 1 163 ? 23.231 -3.754 -11.951 1.00 48.22 163 ASN A O 1
ATOM 1328 N N . ILE A 1 164 ? 22.192 -5.747 -11.974 1.00 46.19 164 ILE A N 1
ATOM 1329 C CA . ILE A 1 164 ? 21.328 -5.541 -10.798 1.00 46.19 164 ILE A CA 1
ATOM 1330 C C . ILE A 1 164 ? 22.134 -5.196 -9.531 1.00 46.19 164 ILE A C 1
ATOM 1332 O O . ILE A 1 164 ? 21.614 -4.542 -8.630 1.00 46.19 164 ILE A O 1
ATOM 1336 N N . THR A 1 165 ? 23.412 -5.582 -9.457 1.00 45.97 165 THR A N 1
ATOM 1337 C CA . THR A 1 165 ? 24.239 -5.382 -8.256 1.00 45.97 165 THR A CA 1
ATOM 1338 C C . THR A 1 165 ? 24.631 -3.927 -7.979 1.00 45.97 165 THR A C 1
ATOM 1340 O O . THR A 1 165 ? 25.056 -3.636 -6.867 1.00 45.97 165 THR A O 1
ATOM 1343 N N . GLU A 1 166 ? 24.510 -3.010 -8.945 1.00 48.44 166 GLU A N 1
ATOM 1344 C CA . GLU A 1 166 ? 24.948 -1.609 -8.780 1.00 48.44 166 GLU A CA 1
ATOM 1345 C C . GLU A 1 166 ? 23.915 -0.703 -8.084 1.00 48.44 166 GLU A C 1
ATOM 1347 O O . GLU A 1 166 ? 24.261 0.386 -7.642 1.00 48.44 166 GLU A O 1
ATOM 1352 N N . LEU A 1 167 ? 22.659 -1.144 -7.945 1.00 41.62 167 LEU A N 1
ATOM 1353 C CA . LEU A 1 167 ? 21.571 -0.366 -7.327 1.00 41.62 167 LEU A CA 1
ATOM 1354 C C . LEU A 1 167 ? 21.327 -0.688 -5.843 1.00 41.62 167 LEU A C 1
ATOM 1356 O O . LEU A 1 167 ? 20.466 -0.073 -5.221 1.00 41.62 167 LEU A O 1
ATOM 1360 N N . LEU A 1 168 ? 22.055 -1.659 -5.286 1.00 37.25 168 LEU A N 1
ATOM 1361 C CA . LEU A 1 168 ? 21.880 -2.155 -3.914 1.00 37.25 168 LEU A CA 1
ATOM 1362 C C . LEU A 1 168 ? 23.034 -1.752 -2.971 1.00 37.25 168 LEU A C 1
ATOM 1364 O O . LEU A 1 168 ? 23.228 -2.405 -1.946 1.00 37.25 168 LEU A O 1
ATOM 1368 N N . GLN A 1 169 ? 23.801 -0.709 -3.315 1.00 35.56 169 GLN A N 1
ATOM 1369 C CA . GLN A 1 169 ? 24.832 -0.113 -2.448 1.00 35.56 169 GLN A CA 1
ATOM 1370 C C . GLN A 1 169 ? 24.340 1.160 -1.761 1.00 35.56 169 GLN A C 1
ATOM 1372 O O . GLN A 1 169 ? 23.650 1.963 -2.429 1.00 35.56 169 GLN A O 1
#

pLDDT: mean 87.09, std 15.01, range [35.56, 98.19]

Foldseek 3Di:
DVDDAPAAKWKDQVPRTFDFAAADELVSQQDDIFTADDFDAQWKKKKWKWWQQQQAPVCSPWAIFTQWIFIRDGGGSVPTHTAADHDGDDADPPRFKIKIKMFMWTAPHDDDDPQHDPDSPSRVSGTNDHVPVVCVVRVIDHTNYMGMYIYDDDDPPDPDDDDPVVVPD

Nearest PDB structures (foldseek):
  2iqy-assembly1_A  TM=9.425E-01  e=5.406E-14  Rattus norvegicus
  6ens-assembly1_A  TM=9.163E-01  e=5.406E-14  Mus musculus
  1a44-assembly1_A  TM=9.101E-01  e=1.647E-13  Bos taurus
  2iqx-assembly2_B  TM=9.190E-01  e=6.271E-13  Rattus norvegicus
  1bd9-assembly1_A  TM=9.103E-01  e=5.931E-13  Homo sapiens